Protein AF-A0A815RFG0-F1 (afdb_monomer_lite)

Radius of gyration: 13.01 Å; chains: 1; bounding box: 30×28×36 Å

Secondary structure (DSSP, 8-state):
-HHHHHHHHHHTTS-SSSS-HHHHHHT-TT-SS-HHHHHHHHHHGGGTTSTTTTTSPPPGGG---HHHHHHT----HHHHHHHHHH-

Sequence (87 aa):
MPEIEQRLENDDLIPLFGYDLIKHCSKRKDTLIAYPIEICIRLLENSLNEEGLFRIALSQGKQKSLETTLNELNYDPHVLASTLTQY

Foldseek 3Di:
DVVLVVVCVVCVVDDPPPDDLCVQQVVPPPDSGRSLLVVLVVLCVVVPVPPCQLNDADDPVLADASNCQSVVPPCPSNNSSNNSVVD

pLDDT: mean 72.24, std 12.87, range [44.12, 91.19]

Organism: NCBI:txid392033

Structure (mmCIF, N/CA/C/O backbone):
data_AF-A0A815RFG0-F1
#
_entry.id   AF-A0A815RFG0-F1
#
loop_
_atom_site.group_PDB
_atom_site.id
_atom_site.type_symbol
_atom_site.label_atom_id
_atom_site.label_alt_id
_atom_site.label_comp_id
_atom_site.label_asym_id
_atom_site.label_entity_id
_atom_site.label_seq_id
_atom_site.pdbx_PDB_ins_code
_atom_site.Cartn_x
_atom_site.Cartn_y
_atom_site.Cartn_z
_atom_site.occupancy
_atom_site.B_iso_or_equiv
_atom_site.auth_seq_id
_atom_site.auth_comp_id
_atom_site.auth_asym_id
_atom_site.auth_atom_id
_atom_site.pdbx_PDB_model_num
ATOM 1 N N . MET A 1 1 ? -5.846 -14.117 0.867 1.00 44.12 1 MET A N 1
ATOM 2 C CA . MET A 1 1 ? -6.278 -14.408 -0.528 1.00 44.12 1 MET A CA 1
ATOM 3 C C . MET A 1 1 ? -5.132 -15.165 -1.177 1.00 44.12 1 MET A C 1
ATOM 5 O O . MET A 1 1 ? -4.050 -14.590 -1.220 1.00 44.12 1 MET A O 1
ATOM 9 N N . PRO A 1 2 ? -5.338 -16.389 -1.690 1.00 44.62 2 PRO A N 1
ATOM 10 C CA . PRO A 1 2 ? -4.239 -17.245 -2.157 1.00 44.62 2 PRO A CA 1
ATOM 11 C C . PRO A 1 2 ? -3.374 -16.608 -3.259 1.00 44.62 2 PRO A C 1
ATOM 13 O O . PRO A 1 2 ? -2.167 -16.807 -3.296 1.00 44.62 2 PRO A O 1
ATOM 16 N N . GLU A 1 3 ? -3.972 -15.780 -4.124 1.00 49.72 3 GLU A N 1
ATOM 17 C CA . GLU A 1 3 ? -3.255 -15.058 -5.190 1.00 49.72 3 GLU A CA 1
ATOM 18 C C . GLU A 1 3 ? -2.327 -13.948 -4.679 1.00 49.72 3 GLU A C 1
ATOM 20 O O . GLU A 1 3 ? -1.364 -13.608 -5.358 1.00 49.72 3 GLU A O 1
ATOM 25 N N . ILE A 1 4 ? -2.607 -13.367 -3.508 1.00 48.59 4 ILE A N 1
ATOM 26 C CA . ILE A 1 4 ? -1.761 -12.323 -2.908 1.00 48.59 4 ILE A CA 1
ATOM 27 C C . ILE A 1 4 ? -0.538 -12.972 -2.252 1.00 48.59 4 ILE A C 1
ATOM 29 O O . ILE A 1 4 ? 0.577 -12.495 -2.434 1.00 48.59 4 ILE A O 1
ATOM 33 N N . GLU A 1 5 ? -0.742 -14.095 -1.560 1.00 46.59 5 GLU A N 1
ATOM 34 C CA . GLU A 1 5 ? 0.315 -14.869 -0.891 1.00 46.59 5 GLU A CA 1
ATOM 35 C C . GLU A 1 5 ? 1.304 -15.465 -1.907 1.00 46.59 5 GLU A C 1
ATOM 37 O O . GLU A 1 5 ? 2.508 -15.258 -1.793 1.00 46.59 5 GLU A O 1
ATOM 42 N N . GLN A 1 6 ? 0.802 -16.091 -2.978 1.00 46.25 6 GLN A N 1
ATOM 43 C CA . GLN A 1 6 ? 1.638 -16.702 -4.023 1.00 46.25 6 GLN A CA 1
ATOM 44 C C . GLN A 1 6 ? 2.424 -15.670 -4.860 1.00 46.25 6 GLN A C 1
ATOM 46 O O . GLN A 1 6 ? 3.453 -15.981 -5.465 1.00 46.25 6 GLN A O 1
ATOM 51 N N . ARG A 1 7 ? 1.943 -14.421 -4.921 1.00 51.03 7 ARG A N 1
ATOM 52 C CA . ARG A 1 7 ? 2.648 -13.308 -5.576 1.00 51.03 7 ARG A CA 1
ATOM 53 C C . ARG A 1 7 ? 3.689 -12.663 -4.665 1.00 51.03 7 ARG A C 1
ATOM 55 O O . ARG A 1 7 ? 4.713 -12.232 -5.182 1.00 51.03 7 ARG A O 1
ATOM 62 N N . LEU A 1 8 ? 3.453 -12.646 -3.351 1.00 51.47 8 LEU A N 1
ATOM 63 C CA . LEU A 1 8 ? 4.418 -12.186 -2.349 1.00 51.47 8 LEU A CA 1
ATOM 64 C C . LEU A 1 8 ? 5.694 -13.046 -2.390 1.00 51.47 8 LEU A C 1
ATOM 66 O O . LEU A 1 8 ? 6.780 -12.500 -2.544 1.00 51.47 8 LEU A O 1
ATOM 70 N N . GLU A 1 9 ? 5.543 -14.377 -2.445 1.00 47.62 9 GLU A N 1
ATOM 71 C CA . GLU A 1 9 ? 6.663 -15.340 -2.526 1.00 47.62 9 GLU A CA 1
ATOM 72 C C . GLU A 1 9 ? 7.586 -15.146 -3.749 1.00 47.62 9 GLU A C 1
ATOM 74 O O . GLU A 1 9 ? 8.744 -15.560 -3.738 1.00 47.62 9 GLU A O 1
ATOM 79 N N . ASN A 1 10 ? 7.096 -14.531 -4.833 1.00 50.69 10 ASN A N 1
ATOM 80 C CA . ASN A 1 10 ? 7.902 -14.264 -6.032 1.00 50.69 10 ASN A CA 1
ATOM 81 C C . ASN A 1 10 ? 8.591 -12.883 -6.009 1.00 50.69 10 ASN A C 1
ATOM 83 O O . ASN A 1 10 ? 9.509 -12.652 -6.802 1.00 50.69 10 ASN A O 1
ATOM 87 N N . ASP A 1 11 ? 8.163 -11.977 -5.122 1.00 55.16 11 ASP A N 1
ATOM 88 C CA . ASP A 1 11 ? 8.656 -10.596 -4.998 1.00 55.16 11 ASP A CA 1
ATOM 89 C C . ASP A 1 11 ? 9.569 -10.376 -3.772 1.00 55.16 11 ASP A C 1
ATOM 91 O O . ASP A 1 11 ? 10.173 -9.308 -3.666 1.00 55.16 11 ASP A O 1
ATOM 95 N N . ASP A 1 12 ? 9.772 -11.393 -2.918 1.00 52.38 12 ASP A N 1
ATOM 96 C CA . ASP A 1 12 ? 10.618 -11.392 -1.698 1.00 52.38 12 ASP A CA 1
ATOM 97 C C . ASP A 1 12 ? 12.080 -10.926 -1.899 1.00 52.38 12 ASP A C 1
ATOM 99 O O . ASP A 1 12 ? 12.833 -10.728 -0.945 1.00 52.38 12 ASP A O 1
ATOM 103 N N . LEU A 1 13 ? 12.520 -10.744 -3.147 1.00 54.38 13 LEU A N 1
ATOM 104 C CA . LEU A 1 13 ? 13.866 -10.287 -3.499 1.00 54.38 13 LEU A CA 1
ATOM 105 C C . LEU A 1 13 ? 13.956 -8.779 -3.788 1.00 54.38 13 LEU A C 1
ATOM 107 O O . LEU A 1 13 ? 15.050 -8.290 -4.085 1.00 54.38 13 LEU A O 1
ATOM 111 N N . ILE A 1 14 ? 12.843 -8.035 -3.757 1.00 57.28 14 ILE A N 1
ATOM 112 C CA . ILE A 1 14 ? 12.818 -6.602 -4.076 1.00 57.28 14 ILE A CA 1
ATOM 113 C C . ILE A 1 14 ? 12.554 -5.785 -2.807 1.00 57.28 14 ILE A C 1
ATOM 115 O O . ILE A 1 14 ? 11.498 -5.934 -2.195 1.00 57.28 14 ILE A O 1
ATOM 119 N N . PRO A 1 15 ? 13.467 -4.876 -2.418 1.00 61.00 15 PRO A N 1
ATOM 120 C CA . PRO A 1 15 ? 13.204 -3.982 -1.303 1.00 61.00 15 PRO A CA 1
ATOM 121 C C . PRO A 1 15 ? 12.007 -3.083 -1.627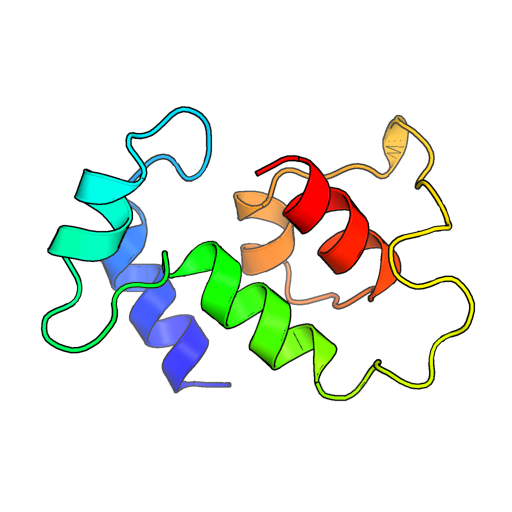 1.00 61.00 15 PRO A C 1
ATOM 123 O O . PRO A 1 15 ? 12.020 -2.352 -2.615 1.00 61.00 15 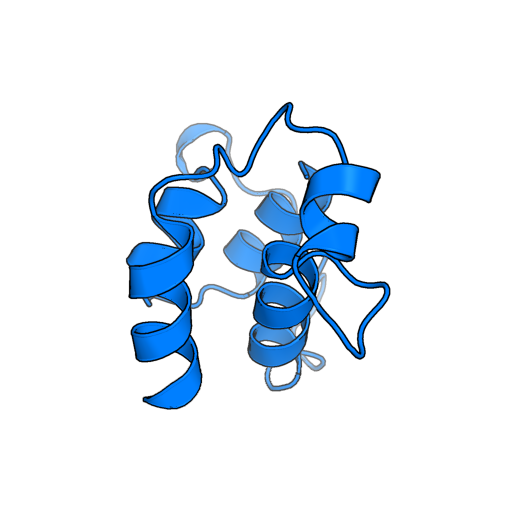PRO A O 1
ATOM 126 N N . LEU A 1 16 ? 10.979 -3.125 -0.778 1.00 67.88 16 LEU A N 1
ATOM 127 C CA . LEU A 1 16 ? 9.733 -2.387 -0.995 1.00 67.88 16 LEU A CA 1
ATOM 128 C C . LEU A 1 16 ? 9.918 -0.867 -0.872 1.00 67.88 16 LEU A C 1
ATOM 130 O O . LEU A 1 16 ? 9.285 -0.117 -1.608 1.00 67.88 16 LEU A O 1
ATOM 134 N N . PHE A 1 17 ? 10.801 -0.402 0.017 1.00 66.69 17 PHE A N 1
ATOM 135 C CA . PHE A 1 17 ? 11.110 1.022 0.194 1.00 66.69 17 PHE A CA 1
ATOM 136 C C . PHE A 1 17 ? 12.426 1.423 -0.457 1.00 66.69 17 PHE A C 1
ATOM 138 O O . PHE A 1 17 ? 13.401 0.672 -0.448 1.00 66.69 17 PHE A O 1
ATOM 145 N N . GLY A 1 18 ? 12.469 2.659 -0.963 1.00 68.12 18 GLY A N 1
ATOM 146 C CA . GLY A 1 18 ? 13.685 3.248 -1.529 1.00 68.12 18 GLY A CA 1
ATOM 147 C C . GLY A 1 18 ? 14.122 2.626 -2.859 1.00 68.12 18 GLY A C 1
ATOM 148 O O . GLY A 1 18 ? 15.221 2.910 -3.333 1.00 68.12 18 GLY A O 1
ATOM 149 N N . TYR A 1 19 ? 13.278 1.788 -3.464 1.00 73.81 19 TYR A N 1
ATOM 150 C CA . TYR A 1 19 ? 13.505 1.197 -4.775 1.00 73.81 19 TYR A CA 1
ATOM 151 C C . TYR A 1 19 ? 12.771 1.983 -5.864 1.00 73.81 19 TYR A C 1
ATOM 153 O O . TYR A 1 19 ? 11.716 2.571 -5.637 1.00 73.81 19 TYR A O 1
ATOM 161 N N . ASP A 1 20 ? 13.351 2.012 -7.060 1.00 78.88 20 ASP A N 1
ATOM 162 C CA . ASP A 1 20 ? 12.841 2.806 -8.176 1.00 78.88 20 ASP A CA 1
ATOM 163 C C . ASP A 1 20 ? 11.446 2.322 -8.617 1.00 78.88 20 ASP A C 1
ATOM 165 O O . ASP A 1 20 ? 11.245 1.144 -8.928 1.00 78.88 20 ASP A O 1
ATOM 169 N N . LEU A 1 21 ? 10.485 3.248 -8.677 1.00 78.19 21 LEU A N 1
ATOM 170 C CA . LEU A 1 21 ? 9.097 2.960 -9.039 1.00 78.19 21 LEU A CA 1
ATOM 171 C C . LEU A 1 21 ? 8.968 2.348 -10.443 1.00 78.19 21 LEU A C 1
ATOM 173 O O . LEU A 1 21 ? 8.171 1.435 -10.649 1.00 78.19 21 LEU A O 1
ATOM 177 N N . ILE A 1 22 ? 9.785 2.786 -11.406 1.00 79.25 22 ILE A N 1
ATOM 178 C CA . ILE A 1 22 ? 9.806 2.231 -12.766 1.00 79.25 22 ILE A CA 1
ATOM 179 C C . ILE A 1 22 ? 10.241 0.766 -12.716 1.00 79.25 22 ILE A C 1
ATOM 181 O O . ILE A 1 22 ? 9.701 -0.067 -13.445 1.00 79.25 22 ILE A O 1
ATOM 185 N N . LYS A 1 23 ? 11.175 0.409 -11.829 1.00 75.50 23 LYS A N 1
ATOM 186 C CA . LYS A 1 23 ? 11.586 -0.990 -11.638 1.00 75.50 23 LYS A CA 1
ATOM 187 C C . LYS A 1 23 ? 10.482 -1.835 -11.001 1.00 75.50 23 LYS A C 1
ATOM 189 O O . LYS A 1 23 ? 10.274 -2.961 -11.445 1.00 75.50 23 LYS A O 1
ATOM 194 N N . HIS A 1 24 ? 9.736 -1.293 -10.038 1.00 74.69 24 HIS A N 1
ATOM 195 C CA . HIS A 1 24 ? 8.549 -1.965 -9.495 1.00 74.69 24 HIS A CA 1
ATOM 196 C C . HIS A 1 24 ? 7.464 -2.201 -10.555 1.00 74.69 24 HIS A C 1
ATOM 198 O O . HIS A 1 24 ? 6.867 -3.275 -10.596 1.00 74.69 24 HIS A O 1
ATOM 204 N N . CYS A 1 25 ? 7.220 -1.232 -11.438 1.00 74.00 25 CYS A N 1
ATOM 205 C CA . CYS A 1 25 ? 6.188 -1.356 -12.467 1.00 74.00 25 CYS A CA 1
ATOM 206 C C . CYS A 1 25 ? 6.637 -2.215 -13.663 1.00 74.00 25 CYS A C 1
ATOM 208 O O . CYS A 1 25 ? 5.852 -2.992 -14.189 1.00 74.00 25 CYS A O 1
ATOM 210 N N . SER A 1 26 ? 7.902 -2.133 -14.083 1.00 69.12 26 SER A N 1
ATOM 211 C CA . SER A 1 26 ? 8.430 -2.848 -15.265 1.00 69.12 26 SER A CA 1
ATOM 212 C C . SER A 1 26 ? 8.461 -4.370 -15.130 1.00 69.12 26 SER A C 1
ATOM 214 O O . SER A 1 26 ? 8.443 -5.070 -16.143 1.00 69.12 26 SER A O 1
ATOM 216 N N . LYS A 1 27 ? 8.462 -4.907 -13.905 1.00 66.38 27 LYS A N 1
ATOM 217 C CA . LYS A 1 27 ? 8.307 -6.352 -13.680 1.00 66.38 27 LYS A CA 1
ATOM 218 C C . LYS A 1 27 ? 6.881 -6.853 -13.915 1.00 66.38 27 LYS A C 1
ATOM 220 O O . LYS A 1 27 ? 6.660 -8.061 -13.971 1.00 66.38 27 LYS A O 1
ATOM 225 N N . ARG A 1 28 ? 5.918 -5.948 -14.096 1.00 67.81 28 ARG A N 1
ATOM 226 C CA . ARG A 1 28 ? 4.519 -6.276 -14.348 1.00 67.81 28 ARG A CA 1
ATOM 227 C C . ARG A 1 28 ? 4.179 -6.025 -15.808 1.00 67.81 28 ARG A C 1
ATOM 229 O O . ARG A 1 28 ? 4.198 -4.899 -16.287 1.00 67.81 28 ARG A O 1
ATOM 236 N N . LYS A 1 29 ? 3.842 -7.104 -16.512 1.00 61.22 29 LYS A N 1
ATOM 237 C CA . LYS A 1 29 ? 3.592 -7.085 -17.959 1.00 61.22 29 LYS A CA 1
ATOM 238 C C . LYS A 1 29 ? 2.385 -6.224 -18.359 1.00 61.22 29 LYS A C 1
ATOM 240 O O . LYS A 1 29 ? 2.411 -5.614 -19.419 1.00 61.22 29 LYS A O 1
ATOM 245 N N . ASP A 1 30 ? 1.385 -6.134 -17.478 1.00 66.25 30 ASP A N 1
ATOM 246 C CA . ASP A 1 30 ? 0.067 -5.567 -17.792 1.00 66.25 30 ASP A CA 1
ATOM 247 C C . ASP A 1 30 ? -0.386 -4.485 -16.793 1.00 66.25 30 ASP A C 1
ATOM 249 O O . ASP A 1 30 ? -1.575 -4.191 -16.679 1.00 66.25 30 ASP A O 1
ATOM 253 N N . THR A 1 31 ? 0.515 -3.918 -15.980 1.00 65.56 31 THR A N 1
ATOM 254 C CA . THR A 1 31 ? 0.105 -2.943 -14.953 1.00 65.56 31 THR A CA 1
ATOM 255 C C . THR A 1 31 ? 1.178 -1.899 -14.679 1.00 65.56 31 THR A C 1
ATOM 257 O O . THR A 1 31 ? 2.319 -2.232 -14.388 1.00 65.56 31 THR A O 1
ATOM 260 N N . LEU A 1 32 ? 0.784 -0.624 -14.694 1.00 78.44 32 LEU A N 1
ATOM 261 C CA . LEU A 1 32 ? 1.655 0.518 -14.381 1.00 78.44 32 LEU A CA 1
ATOM 262 C C . LEU A 1 32 ? 1.703 0.856 -12.881 1.00 78.44 32 LEU A C 1
ATOM 264 O O . LEU A 1 32 ? 2.236 1.896 -12.503 1.00 78.44 32 LEU A O 1
ATOM 268 N N . ILE A 1 33 ? 1.123 0.006 -12.032 1.00 80.81 33 ILE A N 1
ATOM 269 C CA . ILE A 1 33 ? 1.007 0.222 -10.588 1.00 80.81 33 ILE A CA 1
ATOM 270 C C . ILE A 1 33 ? 1.960 -0.737 -9.881 1.00 80.81 33 ILE A C 1
ATOM 272 O O . ILE A 1 33 ? 1.910 -1.952 -10.108 1.00 80.81 33 ILE A O 1
ATOM 276 N N . ALA A 1 34 ? 2.806 -0.193 -9.007 1.00 80.69 34 ALA A N 1
ATOM 277 C CA . ALA A 1 34 ? 3.682 -0.997 -8.170 1.00 80.69 34 ALA A CA 1
ATOM 278 C C . ALA A 1 34 ? 2.851 -1.986 -7.348 1.00 80.69 34 ALA A C 1
ATOM 280 O O . ALA A 1 34 ? 1.823 -1.624 -6.773 1.00 80.69 34 ALA A O 1
ATOM 281 N N . TYR A 1 35 ? 3.291 -3.243 -7.303 1.00 75.88 35 TYR A N 1
ATOM 282 C CA . TYR A 1 35 ? 2.580 -4.307 -6.596 1.00 75.88 35 TYR A CA 1
ATOM 283 C C . TYR A 1 35 ? 2.176 -3.942 -5.150 1.00 75.88 35 TYR A C 1
ATOM 285 O O . TYR A 1 35 ? 1.018 -4.169 -4.798 1.00 75.88 35 TYR A O 1
ATOM 293 N N . PRO A 1 36 ? 3.029 -3.278 -4.344 1.00 76.19 36 PRO A N 1
ATOM 294 C CA . PRO A 1 36 ? 2.676 -2.940 -2.965 1.00 76.19 36 PRO A CA 1
ATOM 295 C C . PRO A 1 36 ? 1.523 -1.932 -2.869 1.00 76.19 36 PRO A C 1
ATOM 297 O O . PRO A 1 36 ? 0.656 -2.064 -2.009 1.00 76.19 36 PRO A O 1
ATOM 300 N N . ILE A 1 37 ? 1.461 -0.974 -3.803 1.00 83.19 37 ILE A N 1
ATOM 301 C CA . ILE A 1 37 ? 0.346 -0.024 -3.910 1.00 83.19 37 ILE A CA 1
ATOM 302 C C . ILE A 1 37 ? -0.944 -0.769 -4.264 1.00 83.19 37 ILE A C 1
ATOM 304 O O . ILE A 1 37 ? -1.973 -0.558 -3.627 1.00 83.19 37 ILE A O 1
ATOM 308 N N . GLU A 1 38 ? -0.899 -1.645 -5.272 1.00 83.00 38 GLU A N 1
ATOM 309 C CA . GLU A 1 38 ? -2.078 -2.399 -5.717 1.00 83.00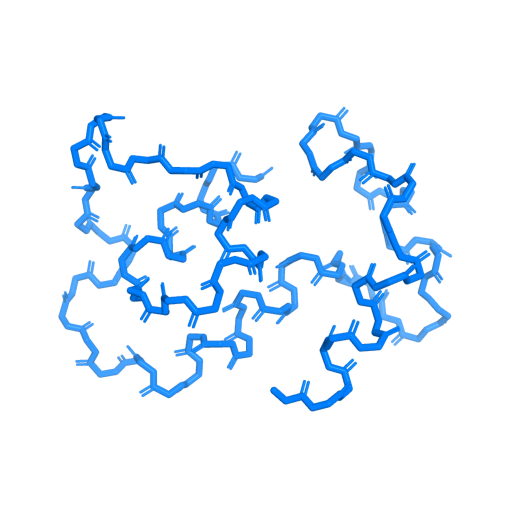 38 GLU A CA 1
ATOM 310 C C . GLU A 1 38 ? -2.664 -3.247 -4.585 1.00 83.00 38 GLU A C 1
ATOM 312 O O . GLU A 1 38 ? -3.877 -3.224 -4.371 1.00 83.00 38 GLU A O 1
ATOM 317 N N . ILE A 1 39 ? -1.819 -3.972 -3.847 1.00 80.00 39 ILE A N 1
ATOM 318 C CA . ILE A 1 39 ? -2.276 -4.811 -2.740 1.00 80.00 39 ILE A CA 1
ATOM 319 C C . ILE A 1 39 ? -2.858 -3.964 -1.613 1.00 80.00 39 ILE A C 1
ATOM 321 O O . ILE A 1 39 ? -3.949 -4.273 -1.143 1.00 80.00 39 ILE A O 1
ATOM 325 N N . CYS A 1 40 ? -2.201 -2.874 -1.206 1.00 82.06 40 CYS A N 1
ATOM 326 C CA . CYS A 1 40 ? -2.768 -1.986 -0.192 1.00 82.06 40 CYS A CA 1
ATOM 327 C C . CYS A 1 40 ? -4.139 -1.445 -0.600 1.00 82.06 40 CYS A C 1
ATOM 329 O O . CYS A 1 40 ? -5.051 -1.451 0.221 1.00 82.06 40 CYS A O 1
ATOM 331 N N . ILE A 1 41 ? -4.316 -1.036 -1.860 1.00 86.38 41 ILE A N 1
ATOM 332 C CA . ILE A 1 41 ? -5.617 -0.575 -2.358 1.00 86.38 41 ILE A CA 1
ATOM 333 C C . ILE A 1 41 ? -6.653 -1.702 -2.292 1.00 86.38 41 ILE A C 1
ATOM 335 O O . ILE A 1 41 ? -7.710 -1.497 -1.706 1.00 86.38 41 ILE A O 1
ATOM 339 N N . ARG A 1 42 ? -6.335 -2.898 -2.805 1.00 84.00 42 ARG A N 1
ATOM 340 C CA . ARG A 1 42 ? -7.224 -4.077 -2.759 1.00 84.00 42 ARG A CA 1
ATOM 341 C C . ARG A 1 42 ? -7.661 -4.428 -1.338 1.00 84.00 42 ARG A C 1
ATOM 343 O O . ARG A 1 42 ? -8.808 -4.787 -1.108 1.00 84.00 42 ARG A O 1
ATOM 350 N N . LEU A 1 43 ? -6.750 -4.331 -0.374 1.00 83.31 43 LEU A N 1
ATOM 351 C CA . LEU A 1 43 ? -7.049 -4.605 1.031 1.00 83.31 43 LEU A CA 1
ATOM 352 C C . LEU A 1 43 ? -7.927 -3.519 1.661 1.00 83.31 43 LEU A C 1
ATOM 354 O O . LEU A 1 43 ? -8.755 -3.819 2.518 1.00 83.31 43 LEU A O 1
ATOM 358 N N . LEU A 1 44 ? -7.774 -2.272 1.215 1.00 86.44 44 LEU A N 1
ATOM 359 C CA . LEU A 1 44 ? -8.572 -1.133 1.663 1.00 86.44 44 LEU A CA 1
ATOM 360 C C . LEU A 1 44 ? -9.956 -1.053 1.001 1.00 86.44 44 LEU A C 1
ATOM 362 O O . LEU A 1 44 ? -10.811 -0.345 1.528 1.00 86.44 44 LEU A O 1
ATOM 366 N N . GLU A 1 45 ? -10.213 -1.775 -0.098 1.00 87.75 45 GLU A N 1
ATOM 367 C CA . GLU A 1 45 ? -11.503 -1.757 -0.817 1.00 87.75 45 GLU A CA 1
ATOM 368 C C . GLU A 1 45 ? -12.699 -2.050 0.104 1.00 87.75 45 GLU A C 1
ATOM 370 O O . GLU A 1 45 ? -13.751 -1.427 -0.029 1.00 87.75 45 GLU A O 1
ATOM 375 N N . ASN A 1 46 ? -12.531 -2.944 1.082 1.00 83.81 46 ASN A N 1
ATOM 376 C CA . ASN A 1 46 ? -13.591 -3.299 2.034 1.00 83.81 46 ASN A CA 1
ATOM 377 C C . ASN A 1 46 ? -13.695 -2.337 3.232 1.00 83.81 46 ASN A C 1
ATOM 379 O O . ASN A 1 46 ? -14.651 -2.422 4.000 1.00 83.81 46 ASN A O 1
ATOM 383 N N . SER A 1 47 ? -12.743 -1.414 3.379 1.00 86.56 47 SER A N 1
ATOM 384 C CA . SER A 1 47 ? -12.606 -0.513 4.532 1.00 86.56 47 SER A CA 1
ATOM 385 C C . SER A 1 47 ? -12.830 0.956 4.165 1.00 86.56 47 SER A C 1
ATOM 387 O O . SER A 1 47 ? -12.495 1.851 4.934 1.00 86.56 47 SER A O 1
ATOM 389 N N . LEU A 1 48 ? -13.419 1.233 2.998 1.00 86.69 48 LEU A N 1
ATOM 390 C CA . LEU A 1 48 ? -13.692 2.601 2.534 1.00 86.69 48 LEU A CA 1
ATOM 391 C C . LEU A 1 48 ? -14.710 3.358 3.403 1.00 86.69 48 LEU A C 1
ATOM 393 O O . LEU A 1 48 ? -14.770 4.583 3.346 1.00 86.69 48 LEU A O 1
ATOM 397 N N . ASN A 1 49 ? -15.497 2.638 4.206 1.00 88.62 49 ASN A N 1
ATOM 398 C CA . ASN A 1 49 ? -16.456 3.226 5.143 1.00 88.62 49 ASN A CA 1
ATOM 399 C C . ASN A 1 49 ? -15.814 3.644 6.479 1.00 88.62 49 ASN A C 1
ATOM 401 O O . ASN A 1 49 ? -16.496 4.252 7.302 1.00 88.62 49 ASN A O 1
ATOM 405 N N . GLU A 1 50 ? -14.538 3.318 6.709 1.00 89.75 50 GLU A N 1
ATOM 406 C CA . GLU A 1 50 ? -13.835 3.661 7.947 1.00 89.75 50 GLU A CA 1
ATOM 407 C C . GLU A 1 50 ? -13.561 5.164 8.037 1.00 89.75 50 GLU A C 1
ATOM 409 O O . GLU A 1 50 ? -12.991 5.790 7.133 1.00 89.75 50 GLU A O 1
ATOM 414 N N . GLU A 1 51 ? -13.957 5.769 9.157 1.00 91.19 51 GLU A N 1
ATOM 415 C CA . GLU A 1 51 ? -13.817 7.206 9.341 1.00 91.19 51 GLU A CA 1
ATOM 416 C C . GLU A 1 51 ? -12.345 7.601 9.497 1.00 91.19 51 GLU A C 1
ATOM 418 O O . GLU A 1 51 ? -11.605 7.079 10.326 1.00 91.19 51 GLU A O 1
ATOM 423 N N . GLY A 1 52 ? -11.915 8.610 8.740 1.00 89.50 52 GLY A N 1
ATOM 424 C CA . GLY A 1 52 ? -10.572 9.161 8.896 1.00 89.50 52 GLY A CA 1
ATOM 425 C C . GLY A 1 52 ? -9.473 8.271 8.321 1.00 89.50 52 GLY A C 1
ATOM 426 O O . GLY A 1 52 ? -8.303 8.461 8.665 1.00 89.50 52 GLY A O 1
ATOM 427 N N . LEU A 1 53 ? -9.818 7.353 7.414 1.00 88.00 53 LEU A N 1
ATOM 428 C CA . LEU A 1 53 ? -8.852 6.687 6.547 1.00 88.00 53 LEU A CA 1
ATOM 429 C C . LEU A 1 53 ? -7.930 7.731 5.889 1.00 88.00 53 LEU A C 1
ATOM 431 O O . LEU A 1 53 ? -8.391 8.795 5.475 1.00 88.00 53 LEU A O 1
ATOM 435 N N . PHE A 1 54 ? -6.620 7.471 5.867 1.00 86.81 54 PHE A N 1
ATOM 436 C CA . PHE A 1 54 ? -5.561 8.400 5.420 1.00 86.81 54 PHE A CA 1
ATOM 437 C C . PHE A 1 54 ? -5.400 9.715 6.213 1.00 86.81 54 PHE A C 1
ATOM 439 O O . PHE A 1 54 ? -4.405 10.411 6.033 1.00 86.81 54 PHE A O 1
ATOM 446 N N . ARG A 1 55 ? -6.332 10.068 7.108 1.00 90.69 55 ARG A N 1
ATOM 447 C CA . ARG A 1 55 ? -6.265 11.276 7.950 1.00 90.69 55 ARG A CA 1
ATOM 448 C C . ARG A 1 55 ? -5.707 10.983 9.339 1.00 90.69 55 ARG A C 1
ATOM 450 O O . ARG A 1 55 ? -4.961 11.790 9.888 1.00 90.69 55 ARG A O 1
ATOM 457 N N . ILE A 1 56 ? -6.112 9.865 9.937 1.00 84.44 56 ILE A N 1
ATOM 458 C CA . ILE A 1 56 ? -5.692 9.473 11.283 1.00 84.44 56 ILE A CA 1
ATOM 459 C C . ILE A 1 56 ? -4.282 8.893 11.196 1.00 84.44 56 ILE A C 1
ATOM 461 O O . ILE A 1 56 ? -4.076 7.806 10.662 1.00 84.44 56 ILE A O 1
ATOM 465 N N . ALA A 1 57 ? -3.314 9.635 11.730 1.00 72.50 57 ALA A N 1
ATOM 466 C CA . ALA A 1 57 ? -1.944 9.169 11.845 1.00 72.50 57 ALA A CA 1
ATOM 467 C C . ALA A 1 57 ? -1.820 8.149 12.983 1.00 72.50 57 ALA A C 1
ATOM 469 O O . ALA A 1 57 ? -2.298 8.373 14.098 1.00 72.50 57 ALA A O 1
ATOM 470 N N . LEU A 1 58 ? -1.127 7.045 12.719 1.00 72.75 58 LEU A N 1
ATOM 471 C CA . LEU A 1 58 ? -0.741 6.110 13.769 1.00 72.75 58 LEU A CA 1
ATOM 472 C C . LEU A 1 58 ? 0.354 6.685 14.662 1.00 72.75 58 LEU A C 1
ATOM 474 O O . LEU A 1 58 ? 1.207 7.459 14.223 1.00 72.75 58 LEU A O 1
ATOM 478 N N . SER A 1 59 ? 0.366 6.248 15.922 1.00 71.44 59 SER A N 1
ATOM 479 C CA . SER A 1 59 ? 1.495 6.523 16.802 1.00 71.44 59 SER A CA 1
ATOM 480 C C . SER A 1 59 ? 2.774 5.923 16.209 1.00 71.44 59 SER A C 1
ATOM 482 O O . SER A 1 59 ? 2.757 4.819 15.668 1.00 71.44 59 SER A O 1
ATOM 484 N N . GLN A 1 60 ? 3.895 6.637 16.342 1.00 66.94 60 GLN A N 1
ATOM 485 C CA . GLN A 1 60 ? 5.209 6.240 15.806 1.00 66.94 60 GLN A CA 1
ATOM 486 C C . GLN A 1 60 ? 5.598 4.793 16.173 1.00 66.94 60 GLN A C 1
ATOM 488 O O . GLN A 1 60 ? 6.198 4.092 15.371 1.00 66.94 60 GLN A O 1
ATOM 493 N N . GLY A 1 61 ? 5.191 4.302 17.351 1.00 65.19 61 GLY A N 1
ATOM 494 C CA . GLY A 1 61 ? 5.459 2.924 17.788 1.00 65.19 61 GLY A CA 1
ATOM 495 C C . GLY A 1 61 ? 4.585 1.835 17.149 1.00 65.19 61 GLY A C 1
ATOM 496 O O . GLY A 1 61 ? 4.870 0.657 17.332 1.00 65.19 61 GLY A O 1
ATOM 497 N N . LYS A 1 62 ? 3.514 2.201 16.433 1.00 64.38 62 LYS A N 1
ATOM 498 C CA . LYS A 1 62 ? 2.640 1.279 15.684 1.00 64.38 62 LYS A CA 1
ATOM 499 C C . LYS A 1 62 ? 2.835 1.369 14.170 1.00 64.38 62 LYS A C 1
ATOM 501 O O . LYS A 1 62 ? 2.213 0.599 13.443 1.00 64.38 62 LYS A O 1
ATOM 506 N N . GLN A 1 63 ? 3.668 2.292 13.691 1.00 65.94 63 GLN A N 1
ATOM 507 C CA . GLN A 1 63 ? 4.034 2.337 12.281 1.00 65.94 63 GLN A CA 1
ATOM 508 C C . GLN A 1 63 ? 4.928 1.142 11.958 1.00 65.94 63 GLN A C 1
ATOM 510 O O . GLN A 1 63 ? 5.980 0.948 12.564 1.00 65.94 63 GLN A O 1
ATOM 515 N N . LYS A 1 64 ? 4.476 0.332 11.007 1.00 66.94 64 LYS A N 1
ATOM 516 C CA . LYS A 1 64 ? 5.208 -0.816 10.479 1.00 66.94 64 LYS A CA 1
ATOM 517 C C . LYS A 1 64 ? 5.607 -0.535 9.037 1.00 66.94 64 LYS A C 1
ATOM 519 O O . LYS A 1 64 ? 4.915 0.208 8.332 1.00 66.94 64 LYS A O 1
ATOM 524 N N . SER A 1 65 ? 6.722 -1.127 8.609 1.00 69.19 65 SER A N 1
ATOM 525 C CA . SER A 1 65 ? 7.097 -1.106 7.198 1.00 69.19 65 SER A CA 1
ATOM 526 C C . SER A 1 65 ? 6.041 -1.851 6.381 1.00 69.19 65 SER A C 1
ATOM 528 O O . SER A 1 65 ? 5.408 -2.789 6.858 1.00 69.19 65 SER A O 1
ATOM 530 N N . LEU A 1 66 ? 5.868 -1.435 5.132 1.00 68.69 66 LEU A N 1
ATOM 531 C CA . LEU A 1 66 ? 5.004 -2.068 4.133 1.00 68.69 66 LEU A CA 1
ATOM 532 C C . LEU A 1 66 ? 5.254 -3.568 4.017 1.00 68.69 66 LEU A C 1
ATOM 534 O O . LEU A 1 66 ? 4.300 -4.320 3.905 1.00 68.69 66 LEU A O 1
ATOM 538 N N . GLU A 1 67 ? 6.503 -4.006 4.149 1.00 68.75 67 GLU A N 1
ATOM 539 C CA . GLU A 1 67 ? 6.862 -5.425 4.159 1.00 68.75 67 GLU A CA 1
ATOM 540 C C . GLU A 1 67 ? 6.224 -6.166 5.329 1.00 68.75 67 GLU A C 1
ATOM 542 O O . GLU A 1 67 ? 5.524 -7.156 5.142 1.00 68.75 67 GLU A O 1
ATOM 547 N N . THR A 1 68 ? 6.402 -5.645 6.545 1.00 69.88 68 THR A N 1
ATOM 548 C CA . THR A 1 68 ? 5.822 -6.240 7.748 1.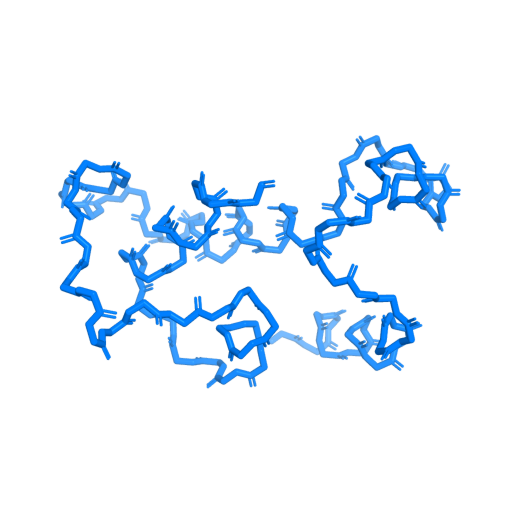00 69.88 68 THR A CA 1
ATOM 549 C C . THR A 1 68 ? 4.298 -6.173 7.714 1.00 69.88 68 THR A C 1
ATOM 551 O O . THR A 1 68 ? 3.643 -7.155 8.041 1.00 69.88 68 THR A O 1
ATOM 554 N N . THR A 1 69 ? 3.720 -5.055 7.275 1.00 70.38 69 THR A N 1
ATOM 555 C CA . THR A 1 69 ? 2.264 -4.890 7.177 1.00 70.38 69 THR A CA 1
ATOM 556 C C . THR A 1 69 ? 1.643 -5.842 6.149 1.00 70.38 69 THR A C 1
ATOM 558 O O . THR A 1 69 ? 0.577 -6.397 6.406 1.00 70.38 69 THR A O 1
ATOM 561 N N . LEU A 1 70 ? 2.295 -6.056 5.001 1.00 68.19 70 LEU A N 1
ATOM 562 C CA . LEU A 1 70 ? 1.829 -6.994 3.976 1.00 68.19 70 LEU A CA 1
ATOM 563 C C . LEU A 1 70 ? 2.003 -8.457 4.412 1.00 68.19 70 LEU A C 1
ATOM 565 O O . LEU A 1 70 ? 1.117 -9.267 4.145 1.00 68.19 70 LEU A O 1
ATOM 569 N N . ASN A 1 71 ? 3.088 -8.777 5.126 1.00 65.88 71 ASN A N 1
ATOM 570 C CA . ASN A 1 71 ? 3.358 -10.124 5.640 1.00 65.88 71 ASN A CA 1
ATOM 571 C C . ASN A 1 71 ? 2.468 -10.519 6.826 1.00 65.88 71 ASN A C 1
ATOM 573 O O . ASN A 1 71 ? 2.148 -11.693 6.990 1.00 65.88 71 ASN A O 1
ATOM 577 N N . GLU A 1 72 ? 2.071 -9.576 7.681 1.00 64.69 72 GLU A N 1
ATOM 578 C CA . GLU A 1 72 ? 1.400 -9.917 8.940 1.00 64.69 72 GLU A CA 1
ATOM 579 C C . GLU A 1 72 ? -0.109 -10.187 8.829 1.00 64.69 72 GLU A C 1
ATOM 581 O O . GLU A 1 72 ? -0.697 -10.589 9.830 1.00 64.69 72 GLU A O 1
ATOM 586 N N . LEU A 1 73 ? -0.757 -10.007 7.668 1.00 55.84 73 LEU A N 1
ATOM 587 C CA . LEU A 1 73 ? -2.193 -10.287 7.419 1.00 55.84 73 LEU A CA 1
ATOM 588 C C . LEU A 1 73 ? -3.199 -9.67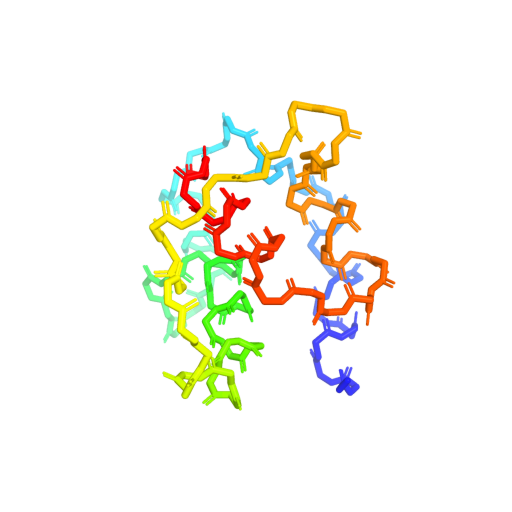3 8.430 1.00 55.84 73 LEU A C 1
ATOM 590 O O . LEU A 1 73 ? -4.404 -9.901 8.319 1.00 55.84 73 LEU A O 1
ATOM 594 N N . ASN A 1 74 ? -2.749 -8.895 9.418 1.00 57.97 74 ASN A N 1
ATOM 595 C CA . ASN A 1 74 ? -3.592 -8.264 10.423 1.00 57.97 74 ASN A CA 1
ATOM 596 C C . ASN A 1 74 ? -3.951 -6.861 9.923 1.00 57.97 74 ASN A C 1
ATOM 598 O O . ASN A 1 74 ? -3.230 -5.885 10.139 1.00 57.97 74 ASN A O 1
ATOM 602 N N . TYR A 1 75 ? -5.039 -6.811 9.157 1.00 69.81 75 TYR A N 1
ATOM 603 C CA . TYR A 1 75 ? -5.454 -5.678 8.333 1.00 69.81 75 TYR A CA 1
ATOM 604 C C . TYR A 1 75 ? -6.123 -4.564 9.141 1.00 69.81 75 TYR A C 1
ATOM 606 O O . TYR A 1 75 ? -7.321 -4.323 9.010 1.00 69.81 75 TYR A O 1
ATOM 614 N N . ASP A 1 76 ? -5.358 -3.852 9.965 1.00 83.25 76 ASP A N 1
ATOM 615 C CA . ASP A 1 76 ? -5.816 -2.548 10.441 1.00 83.25 76 ASP A CA 1
ATOM 616 C C . ASP A 1 76 ? -5.778 -1.558 9.251 1.00 83.25 76 ASP A C 1
ATOM 618 O O . ASP A 1 76 ? -4.706 -1.305 8.683 1.00 83.25 76 ASP A O 1
ATOM 622 N N . PRO A 1 77 ? -6.928 -1.005 8.829 1.00 86.56 77 PRO A N 1
ATOM 623 C CA . PRO A 1 77 ? -7.003 -0.137 7.659 1.00 86.56 77 PRO A CA 1
ATOM 624 C C . PRO A 1 77 ? -6.255 1.188 7.861 1.00 86.56 77 PRO A C 1
ATOM 626 O O . PRO A 1 77 ? -5.736 1.748 6.895 1.00 86.56 77 PRO A O 1
ATOM 629 N N . HIS A 1 78 ? -6.107 1.668 9.099 1.00 86.44 78 HIS A N 1
ATOM 630 C CA . HIS A 1 78 ? -5.289 2.842 9.401 1.00 86.44 78 HIS A CA 1
ATOM 631 C C . HIS A 1 78 ? -3.791 2.527 9.334 1.00 86.44 78 HIS A C 1
ATOM 633 O O . HIS A 1 78 ? -3.015 3.404 8.941 1.00 86.44 78 HIS A O 1
ATOM 639 N N . VAL A 1 79 ? -3.377 1.291 9.650 1.00 84.62 79 VAL A N 1
ATOM 640 C CA . VAL A 1 79 ? -2.001 0.805 9.410 1.00 84.62 79 VAL A CA 1
ATOM 641 C C . VAL A 1 79 ? -1.711 0.752 7.924 1.00 84.62 79 VAL A C 1
ATOM 643 O O . VAL A 1 79 ? -0.758 1.390 7.486 1.00 84.62 79 VAL A O 1
ATOM 646 N N . LEU A 1 80 ? -2.566 0.107 7.133 1.00 83.19 80 LEU A N 1
ATOM 647 C CA . LEU A 1 80 ? -2.400 0.057 5.680 1.00 83.19 80 LEU A CA 1
ATOM 648 C C . LEU A 1 80 ? -2.366 1.454 5.045 1.00 83.19 80 LEU A C 1
ATOM 650 O O . LEU A 1 80 ? -1.468 1.739 4.257 1.00 83.19 80 LEU A O 1
ATOM 654 N N . ALA A 1 81 ? -3.295 2.341 5.412 1.00 86.69 81 ALA A N 1
ATOM 655 C CA . ALA A 1 81 ? -3.352 3.704 4.883 1.00 86.69 81 ALA A CA 1
ATOM 656 C C . ALA A 1 81 ? -2.120 4.541 5.272 1.00 86.69 81 ALA A C 1
ATOM 658 O O . ALA A 1 81 ? -1.556 5.252 4.437 1.00 86.69 81 ALA A O 1
ATOM 659 N N . SER A 1 82 ? -1.673 4.440 6.529 1.00 84.19 82 SER A N 1
ATOM 660 C CA . SER A 1 82 ? -0.465 5.130 6.997 1.00 84.19 82 SER A CA 1
ATOM 661 C C . SER A 1 82 ? 0.782 4.618 6.283 1.00 84.19 82 SER A C 1
ATOM 663 O O . SER A 1 82 ? 1.606 5.416 5.845 1.00 84.19 82 SER A O 1
ATOM 665 N N . THR A 1 83 ? 0.921 3.300 6.141 1.00 80.50 83 THR A N 1
ATOM 666 C CA . THR A 1 83 ? 2.080 2.686 5.492 1.00 80.50 83 THR A CA 1
ATOM 667 C C . THR A 1 83 ? 2.097 2.960 3.985 1.00 80.50 83 THR A C 1
ATOM 669 O O . THR A 1 83 ? 3.162 3.237 3.441 1.00 80.50 83 THR A O 1
ATOM 672 N N . LEU A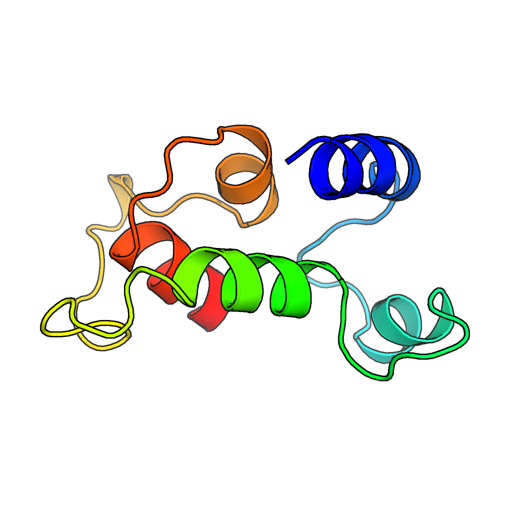 1 84 ? 0.935 2.988 3.320 1.00 84.12 84 LEU A N 1
ATOM 673 C CA . LEU A 1 84 ? 0.820 3.402 1.916 1.00 84.12 84 LEU A CA 1
ATOM 674 C C . LEU A 1 84 ? 1.212 4.874 1.708 1.00 84.12 84 LEU A C 1
ATOM 676 O O . LEU A 1 84 ? 1.771 5.210 0.676 1.00 84.12 84 LEU A O 1
ATOM 680 N N . THR A 1 85 ? 0.957 5.746 2.688 1.00 84.31 85 THR A N 1
ATOM 681 C CA . THR A 1 85 ? 1.349 7.168 2.621 1.00 84.31 85 THR A CA 1
ATOM 682 C C . THR A 1 85 ? 2.866 7.364 2.734 1.00 84.31 85 THR A C 1
ATOM 684 O O . THR A 1 85 ? 3.390 8.391 2.313 1.00 84.31 85 THR A O 1
ATOM 687 N N . GLN A 1 86 ? 3.579 6.405 3.331 1.00 79.94 86 GLN A N 1
ATOM 688 C CA . GLN A 1 86 ? 5.037 6.461 3.472 1.00 79.94 86 GLN A CA 1
ATOM 689 C C . GLN A 1 86 ? 5.785 5.980 2.225 1.00 79.94 86 GLN A C 1
ATOM 691 O O . GLN A 1 86 ? 6.962 6.316 2.087 1.00 79.94 86 GLN A O 1
ATOM 696 N N . TYR A 1 87 ? 5.139 5.153 1.398 1.00 77.00 87 TYR A N 1
ATOM 697 C CA . TYR A 1 87 ? 5.700 4.566 0.180 1.00 77.00 87 TYR A CA 1
ATOM 698 C C . TYR A 1 87 ? 5.934 5.626 -0.900 1.00 77.00 87 TYR A C 1
ATOM 700 O O . TYR A 1 87 ? 7.047 5.630 -1.474 1.00 77.00 87 TYR A O 1
#

InterPro domains:
  IPR000198 Rho GTPase-activating protein domain [PS50238] (19-87)
  IPR008936 Rho GTPase activation protein [G3DSA:1.10.555.10] (3-87)
  IPR008936 Rho GTPase activation protein [SSF48350] (15-87)
  IPR047165 Rho GTPase-activating protein 17/44/SH3BP1-like [PTHR14130] (1-87)